Protein AF-A0A3B8KX54-F1 (afdb_monomer_lite)

Foldseek 3Di:
DPPDDPVVVVVCCCPDPLNPQAQDDDPVCVQQDCVVVDDHPSNHDHDFFDFPLRVLVLLCQLWVLVFQPPDDPVVVVVVSVVSLVVLVVVPPPDDPDPPSGCPPDPVVVCCVVPPPSVCSSPDCDPRTSLVCLVVDDDDPLVSQQSSCCSNVVDGDDPVRSVVSVVVVVVVVVD

pLDDT: mean 76.85, std 12.39, range [41.69, 92.94]

Structure (mmCIF, N/CA/C/O backbone):
data_AF-A0A3B8KX54-F1
#
_entry.id   AF-A0A3B8KX54-F1
#
loop_
_atom_site.group_PDB
_atom_site.id
_atom_site.type_symbol
_atom_site.label_atom_id
_atom_site.label_alt_id
_atom_site.label_comp_id
_atom_site.label_asym_id
_atom_site.label_entity_id
_atom_site.label_seq_id
_atom_site.pdbx_PDB_ins_code
_atom_site.Cartn_x
_atom_site.Cartn_y
_atom_site.Cartn_z
_atom_site.occupancy
_atom_site.B_iso_or_equiv
_atom_site.auth_seq_id
_atom_site.auth_comp_id
_atom_site.auth_asym_id
_atom_site.auth_atom_id
_atom_site.pdbx_PDB_model_num
ATOM 1 N N . LYS A 1 1 ? -2.696 30.199 -22.051 1.00 48.28 1 LYS A N 1
ATOM 2 C CA . LYS A 1 1 ? -3.484 28.982 -21.728 1.00 48.28 1 LYS A CA 1
ATOM 3 C C . LYS A 1 1 ? -2.907 27.843 -22.548 1.00 48.28 1 LYS A C 1
ATOM 5 O O . LYS A 1 1 ? -2.878 27.969 -23.762 1.00 48.28 1 LYS A O 1
ATOM 10 N N . SER A 1 2 ? -2.380 26.814 -21.891 1.00 56.97 2 SER A N 1
ATOM 11 C CA . SER A 1 2 ? -1.801 25.646 -22.558 1.00 56.97 2 SER A CA 1
ATOM 12 C C . SER A 1 2 ? -2.908 24.877 -23.283 1.00 56.97 2 SER A C 1
ATOM 14 O O . SER A 1 2 ? -3.877 24.491 -22.636 1.00 56.97 2 SER A O 1
ATOM 16 N N . GLY A 1 3 ? -2.820 24.713 -24.603 1.00 73.69 3 GLY A N 1
ATOM 17 C CA . GLY A 1 3 ? -3.850 24.091 -25.451 1.00 73.69 3 GLY A CA 1
ATOM 18 C C . GLY A 1 3 ? -3.925 22.563 -25.353 1.00 73.69 3 GLY A C 1
ATOM 19 O O . GLY A 1 3 ? -4.198 21.910 -26.352 1.00 73.69 3 GLY A O 1
ATOM 20 N N . TYR A 1 4 ? -3.639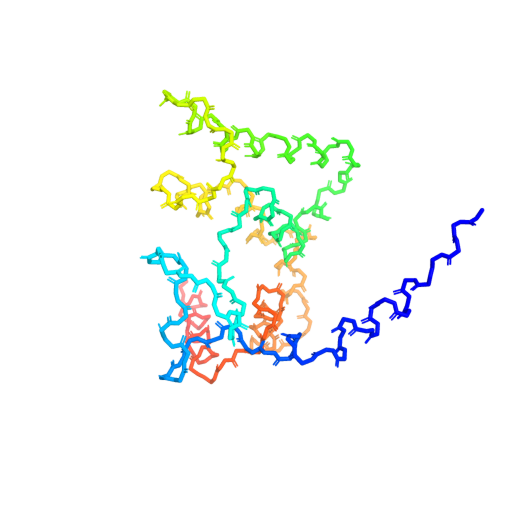 21.986 -24.185 1.00 77.31 4 TYR A N 1
ATOM 21 C CA . TYR A 1 4 ? -3.592 20.538 -23.994 1.00 77.31 4 TYR A CA 1
ATOM 22 C C . TYR A 1 4 ? -4.929 20.009 -23.462 1.00 77.31 4 TYR A C 1
ATOM 24 O O . TYR A 1 4 ? -5.413 20.462 -22.422 1.00 77.31 4 TYR A O 1
ATOM 32 N N . ASP A 1 5 ? -5.508 19.025 -24.155 1.00 87.81 5 ASP A N 1
ATOM 33 C CA . ASP A 1 5 ? -6.701 18.305 -23.705 1.00 87.81 5 ASP A CA 1
ATOM 34 C C . ASP A 1 5 ? -6.304 17.048 -22.914 1.00 87.81 5 ASP A C 1
ATOM 36 O O . ASP A 1 5 ? -6.071 15.966 -23.457 1.00 87.81 5 ASP A O 1
ATOM 40 N N . ILE A 1 6 ? -6.254 17.197 -21.589 1.00 89.12 6 ILE A N 1
ATOM 41 C CA . ILE A 1 6 ? -5.947 16.106 -20.652 1.00 89.12 6 ILE A CA 1
ATOM 42 C C . ILE A 1 6 ? -6.991 14.979 -20.750 1.00 89.12 6 ILE A C 1
ATOM 44 O O . ILE A 1 6 ? -6.656 13.809 -20.561 1.00 89.12 6 ILE A O 1
ATOM 48 N N . LYS A 1 7 ? -8.254 15.293 -21.081 1.00 88.69 7 LYS A N 1
ATOM 49 C CA . LYS A 1 7 ? -9.304 14.272 -21.223 1.00 88.69 7 LYS A CA 1
ATOM 50 C C . LYS A 1 7 ? -9.070 13.427 -22.466 1.00 88.69 7 LYS A C 1
ATOM 52 O O . LYS A 1 7 ? -9.304 12.220 -22.429 1.00 88.69 7 LYS A O 1
ATOM 57 N N . GLN A 1 8 ? -8.614 14.045 -23.552 1.00 90.00 8 GLN A N 1
ATOM 58 C CA . GLN A 1 8 ? -8.253 13.321 -24.765 1.00 90.00 8 GLN A CA 1
ATOM 59 C C . GLN A 1 8 ? -7.043 12.410 -24.535 1.00 90.00 8 GLN A C 1
ATOM 61 O O . GLN A 1 8 ? -7.100 11.243 -24.917 1.00 90.00 8 GLN A O 1
ATOM 66 N N . LEU A 1 9 ? -6.016 12.892 -23.828 1.00 90.56 9 LEU A N 1
ATOM 67 C CA . LEU A 1 9 ? -4.856 12.082 -23.448 1.00 90.56 9 LEU A CA 1
ATOM 68 C C . LEU A 1 9 ? -5.253 10.865 -22.597 1.00 90.56 9 LEU A C 1
ATOM 70 O O . LEU A 1 9 ? -4.889 9.738 -22.927 1.00 90.56 9 LEU A O 1
ATOM 74 N N . ALA A 1 10 ? -6.045 11.074 -21.540 1.00 90.25 10 ALA A N 1
ATOM 75 C CA . ALA A 1 10 ? -6.513 9.986 -20.683 1.00 90.25 10 ALA A CA 1
ATOM 76 C C . ALA A 1 10 ? -7.340 8.957 -21.470 1.00 90.25 10 ALA A C 1
ATOM 78 O O . ALA A 1 10 ? -7.162 7.756 -21.297 1.00 90.25 10 ALA A O 1
ATOM 79 N N . ARG A 1 11 ? -8.201 9.416 -22.390 1.00 90.12 11 ARG A N 1
ATOM 80 C CA . ARG A 1 11 ? -8.983 8.528 -23.259 1.00 90.12 11 ARG A CA 1
ATOM 81 C C . ARG A 1 11 ? -8.093 7.678 -24.164 1.00 90.12 11 ARG A C 1
ATOM 83 O O . ARG A 1 11 ? -8.389 6.505 -24.350 1.00 90.12 11 ARG A O 1
ATOM 90 N N . TRP A 1 12 ? -7.034 8.245 -24.736 1.00 92.38 12 TRP A N 1
ATOM 91 C CA . TRP A 1 12 ? -6.103 7.484 -25.571 1.00 92.38 12 TRP A CA 1
ATOM 92 C C . TRP A 1 12 ? -5.325 6.442 -24.776 1.00 92.38 12 TRP A C 1
ATOM 94 O O . TRP A 1 12 ? -5.215 5.311 -25.239 1.00 92.38 12 TRP A O 1
ATOM 104 N N . ILE A 1 13 ? -4.859 6.784 -23.573 1.00 87.50 13 ILE A N 1
ATOM 105 C CA . ILE A 1 13 ? -4.179 5.828 -22.691 1.00 87.50 13 ILE A CA 1
ATOM 106 C C . ILE A 1 13 ? -5.127 4.678 -22.341 1.00 87.50 13 ILE A C 1
ATOM 108 O O . ILE A 1 13 ? -4.804 3.525 -22.617 1.00 87.50 13 ILE A O 1
ATOM 112 N N . CYS A 1 14 ? -6.319 4.983 -21.819 1.00 87.75 14 CYS A N 1
ATOM 113 C CA . CYS A 1 14 ? -7.255 3.958 -21.358 1.00 87.75 14 CYS A CA 1
ATOM 114 C C . CYS A 1 14 ? -7.841 3.094 -22.483 1.00 87.75 14 CYS A C 1
ATOM 116 O O . CYS A 1 14 ? -8.348 2.022 -22.196 1.00 87.75 14 CYS A O 1
ATOM 118 N N . ASN A 1 15 ? -7.795 3.545 -23.741 1.00 90.75 15 ASN A N 1
ATOM 119 C CA . ASN A 1 15 ? -8.254 2.765 -24.897 1.00 90.75 15 ASN A CA 1
ATOM 120 C C . ASN A 1 15 ? -7.120 2.021 -25.618 1.00 90.75 15 ASN A C 1
ATOM 122 O O . ASN A 1 15 ? -7.374 1.363 -26.627 1.00 90.75 15 ASN A O 1
ATOM 126 N N . SER A 1 16 ? -5.875 2.158 -25.162 1.00 86.44 16 SER A N 1
ATOM 127 C CA . SER A 1 16 ? -4.742 1.473 -25.777 1.00 86.44 16 SER A CA 1
ATOM 128 C C . SER A 1 16 ? -4.726 -0.011 -25.394 1.00 86.44 16 SER A C 1
ATOM 130 O O . SER A 1 16 ? -4.998 -0.374 -24.251 1.00 86.44 16 SER A O 1
ATOM 132 N N . GLU A 1 17 ? -4.380 -0.876 -26.347 1.00 82.06 17 GLU A N 1
ATOM 133 C CA . GLU A 1 17 ? -4.136 -2.303 -26.102 1.00 82.06 17 GLU A CA 1
ATOM 134 C C . GLU A 1 17 ? -3.145 -2.562 -24.947 1.00 82.06 17 GLU A C 1
ATOM 136 O O . GLU A 1 17 ? -3.494 -3.345 -24.063 1.00 82.06 17 GLU A O 1
ATOM 141 N N . PRO A 1 18 ? -1.987 -1.869 -24.844 1.00 77.19 18 PRO A N 1
ATOM 142 C CA . PRO A 1 18 ? -1.068 -2.070 -23.723 1.00 77.19 18 PRO A CA 1
ATOM 143 C C . PRO A 1 18 ? -1.661 -1.729 -22.350 1.00 77.19 18 PRO A C 1
ATOM 145 O O . PRO A 1 18 ? -1.309 -2.381 -21.372 1.00 77.19 18 PRO A O 1
ATOM 148 N N . TYR A 1 19 ? -2.581 -0.761 -22.244 1.00 79.31 19 TYR A N 1
ATOM 149 C CA . TYR A 1 19 ? -3.246 -0.443 -20.970 1.00 79.31 19 TYR A CA 1
ATOM 150 C C . TYR A 1 19 ? -4.175 -1.570 -20.493 1.00 79.31 19 TYR A C 1
ATOM 152 O O . TYR A 1 19 ? -4.411 -1.723 -19.296 1.00 79.31 19 TYR A O 1
ATOM 160 N N . HIS A 1 20 ? -4.692 -2.373 -21.423 1.00 78.38 20 HIS A N 1
ATOM 161 C CA . HIS A 1 20 ? -5.538 -3.526 -21.121 1.00 78.38 20 HIS A CA 1
ATOM 162 C C . HIS A 1 20 ? -4.751 -4.814 -20.847 1.00 78.38 20 HIS A C 1
ATOM 164 O O . HIS A 1 20 ? -5.359 -5.822 -20.477 1.00 78.38 20 HIS A O 1
ATOM 170 N N . LEU A 1 21 ? -3.423 -4.811 -21.007 1.00 80.25 21 LEU A N 1
ATOM 171 C CA . LEU A 1 21 ? -2.602 -5.972 -20.684 1.00 80.25 21 LEU A CA 1
ATOM 172 C C . LEU A 1 21 ? -2.545 -6.189 -19.169 1.00 80.25 21 LEU A C 1
ATOM 174 O O . LEU A 1 21 ? -2.391 -5.265 -18.373 1.00 80.25 21 LEU A O 1
ATOM 178 N N . THR A 1 22 ? -2.654 -7.453 -18.765 1.00 75.19 22 THR A N 1
ATOM 179 C CA . THR A 1 22 ? -2.464 -7.856 -17.370 1.00 75.19 22 THR A CA 1
ATOM 180 C C . THR A 1 22 ? -0.983 -7.801 -17.000 1.00 75.19 22 THR A C 1
ATOM 182 O O . THR A 1 22 ? -0.130 -8.153 -17.806 1.00 75.19 22 THR A O 1
ATOM 185 N N . SER A 1 23 ? -0.665 -7.430 -15.758 1.00 75.62 23 SER A N 1
ATOM 186 C CA . SER A 1 23 ? 0.688 -7.582 -15.194 1.00 75.62 23 SER A CA 1
ATOM 187 C C . SER A 1 23 ? 1.014 -9.029 -14.798 1.00 75.62 23 SER A C 1
ATOM 189 O O . SER A 1 23 ? 2.090 -9.296 -14.274 1.00 75.62 23 SER A O 1
ATOM 191 N N . GLN A 1 24 ? 0.076 -9.967 -14.968 1.00 77.75 24 GLN A N 1
ATOM 192 C CA . GLN A 1 24 ? 0.273 -11.364 -14.586 1.00 77.75 24 GLN A CA 1
ATOM 193 C C . GLN A 1 24 ? 1.178 -12.096 -15.579 1.00 77.75 24 GLN A C 1
ATOM 195 O O . GLN A 1 24 ? 0.939 -12.097 -16.789 1.00 77.75 24 GLN A O 1
ATOM 200 N N . VAL A 1 25 ? 2.170 -12.794 -15.029 1.00 76.94 25 VAL A N 1
ATOM 201 C CA . VAL A 1 25 ? 3.005 -13.733 -15.776 1.00 76.94 25 VAL A CA 1
ATOM 202 C C . VAL A 1 25 ? 2.283 -15.080 -15.863 1.00 76.94 25 VAL A C 1
ATOM 204 O O . VAL A 1 25 ? 1.846 -15.640 -14.859 1.00 76.94 25 VAL A O 1
ATOM 207 N N . GLY A 1 26 ? 2.153 -15.602 -17.075 1.00 78.88 26 GLY A N 1
ATOM 208 C CA . GLY A 1 26 ? 1.622 -16.911 -17.421 1.00 78.88 26 GLY A CA 1
ATOM 209 C C . GLY A 1 26 ? 2.525 -17.628 -18.430 1.00 78.88 26 GLY A C 1
ATOM 210 O O . GLY A 1 26 ? 3.568 -17.128 -18.843 1.00 78.88 26 GLY A O 1
ATOM 211 N N . ALA A 1 27 ? 2.117 -18.823 -18.863 1.00 76.62 27 ALA A N 1
ATOM 212 C CA . ALA A 1 27 ? 2.946 -19.670 -19.730 1.00 76.62 27 ALA A CA 1
ATOM 213 C C . ALA A 1 27 ? 3.318 -19.017 -21.079 1.00 76.62 27 ALA A C 1
ATOM 215 O O . ALA A 1 27 ? 4.351 -19.347 -21.650 1.00 76.62 27 ALA A O 1
ATOM 216 N N . GLY A 1 28 ? 2.491 -18.093 -21.584 1.00 78.00 28 GLY A N 1
ATOM 217 C CA . GLY A 1 28 ? 2.700 -17.422 -22.872 1.00 78.00 28 GLY A CA 1
ATOM 218 C C . GLY A 1 28 ? 3.589 -16.173 -22.838 1.00 78.00 28 GLY A C 1
ATOM 219 O O . GLY A 1 28 ? 3.953 -15.689 -23.902 1.00 78.00 28 GLY A O 1
ATOM 220 N N . ASN A 1 29 ? 3.930 -15.640 -21.659 1.00 78.62 29 ASN A N 1
ATOM 221 C CA . ASN A 1 29 ? 4.725 -14.410 -21.510 1.00 78.62 29 ASN A CA 1
ATOM 222 C C . ASN A 1 29 ? 5.871 -14.540 -20.485 1.00 78.62 29 ASN A C 1
ATOM 224 O O . ASN A 1 29 ? 6.509 -13.551 -20.144 1.00 78.62 29 ASN A O 1
ATOM 228 N N . ALA A 1 30 ? 6.167 -15.758 -20.019 1.00 77.56 30 ALA A N 1
ATOM 229 C CA . ALA A 1 30 ? 7.237 -16.025 -19.053 1.00 77.56 30 ALA A CA 1
ATOM 230 C C . ALA A 1 30 ? 8.654 -15.718 -19.576 1.00 77.56 30 ALA A C 1
ATOM 232 O O . ALA A 1 30 ? 9.555 -15.496 -18.775 1.00 77.56 30 ALA A O 1
ATOM 233 N N . VAL A 1 31 ? 8.835 -15.712 -20.901 1.00 81.56 31 VAL A N 1
ATOM 234 C CA . VAL A 1 31 ? 10.101 -15.380 -21.588 1.00 81.56 31 VAL A CA 1
ATOM 235 C C . VAL A 1 31 ? 10.343 -13.865 -21.640 1.00 81.56 31 VAL A C 1
ATOM 237 O O . VAL A 1 31 ? 11.390 -13.414 -22.070 1.00 81.56 31 VAL A O 1
ATOM 240 N N . ASP A 1 32 ? 9.369 -13.047 -21.249 1.00 80.69 32 ASP A N 1
ATOM 241 C CA . ASP A 1 32 ? 9.534 -11.600 -21.206 1.00 80.69 32 ASP A CA 1
ATOM 242 C C . ASP A 1 32 ? 9.930 -11.166 -19.791 1.00 80.69 32 ASP A C 1
ATOM 244 O O . ASP A 1 32 ? 9.103 -10.651 -19.038 1.00 80.69 32 ASP A O 1
ATOM 248 N N . ASN A 1 33 ? 11.181 -11.424 -19.395 1.00 79.25 33 ASN A N 1
ATOM 249 C CA . ASN A 1 33 ? 11.664 -11.116 -18.049 1.00 79.25 33 ASN A CA 1
ATOM 250 C C . ASN A 1 33 ? 12.920 -10.220 -18.049 1.00 79.25 33 ASN A C 1
ATOM 252 O O . ASN A 1 33 ? 14.038 -10.697 -17.834 1.00 79.25 33 ASN A O 1
ATOM 256 N N . PRO A 1 34 ? 12.761 -8.890 -18.176 1.00 81.00 34 PRO A N 1
ATOM 257 C CA . PRO A 1 34 ? 13.884 -7.955 -18.114 1.00 81.00 34 PRO A CA 1
ATOM 258 C C . PRO A 1 34 ? 14.663 -7.990 -16.798 1.00 81.00 34 PRO A C 1
ATOM 260 O O . PRO A 1 34 ? 15.849 -7.670 -16.785 1.00 81.00 34 PRO A O 1
ATOM 263 N N . ALA A 1 35 ? 14.038 -8.404 -15.689 1.00 74.69 35 ALA A N 1
ATOM 264 C CA . ALA A 1 35 ? 14.731 -8.544 -14.407 1.00 74.69 35 ALA A CA 1
ATOM 265 C C . ALA A 1 35 ? 15.772 -9.682 -14.419 1.00 74.69 35 ALA A C 1
ATOM 267 O O . ALA A 1 35 ? 16.681 -9.682 -13.594 1.00 74.69 35 ALA A O 1
ATOM 268 N N . ALA A 1 36 ? 15.672 -10.623 -15.366 1.00 79.50 36 ALA A N 1
ATOM 269 C CA . ALA A 1 36 ? 16.678 -11.654 -15.618 1.00 79.50 36 ALA A CA 1
ATOM 270 C C . ALA A 1 36 ? 17.768 -11.219 -16.624 1.00 79.50 36 ALA A C 1
ATOM 272 O O . ALA A 1 36 ? 18.629 -12.024 -16.970 1.00 79.50 36 ALA A O 1
ATOM 273 N N . GLY A 1 37 ? 17.756 -9.960 -17.083 1.00 77.56 37 GLY A N 1
ATOM 274 C CA . GLY A 1 37 ? 18.721 -9.425 -18.052 1.00 77.56 37 GLY A CA 1
ATOM 275 C C . GLY A 1 37 ? 18.331 -9.619 -19.522 1.00 77.56 37 GLY A C 1
ATOM 276 O O . GLY A 1 37 ? 19.152 -9.387 -20.408 1.00 77.56 37 GLY A O 1
ATOM 277 N N . GLU A 1 38 ? 17.096 -10.040 -19.797 1.00 81.75 38 GLU A N 1
ATOM 278 C CA . GLU A 1 38 ? 16.567 -10.202 -21.154 1.00 81.75 38 GLU A CA 1
ATOM 279 C C . GLU A 1 38 ? 16.070 -8.866 -21.736 1.00 81.75 38 GLU A C 1
ATOM 281 O O . GLU A 1 38 ? 15.745 -7.920 -21.014 1.00 81.75 38 GLU A O 1
ATOM 286 N N . ALA A 1 39 ? 16.003 -8.769 -23.067 1.00 84.38 39 ALA A N 1
ATOM 287 C CA . ALA A 1 39 ? 15.447 -7.588 -23.721 1.00 84.38 39 ALA A CA 1
ATOM 288 C C . ALA A 1 39 ? 13.921 -7.518 -23.500 1.00 84.38 39 ALA A C 1
ATOM 290 O O . ALA A 1 39 ? 13.245 -8.528 -23.699 1.00 84.38 39 ALA A O 1
ATOM 291 N N . PRO A 1 40 ? 13.357 -6.349 -23.140 1.00 83.69 40 PRO A N 1
ATOM 292 C CA . PRO A 1 40 ? 11.926 -6.221 -22.890 1.00 83.69 40 PRO A CA 1
ATOM 293 C C . PRO A 1 40 ? 11.108 -6.437 -24.166 1.00 83.69 40 PRO A C 1
ATOM 295 O O . PRO A 1 40 ? 11.298 -5.739 -25.164 1.00 83.69 40 PRO A O 1
ATOM 298 N N . LEU A 1 41 ? 10.172 -7.387 -24.111 1.00 84.44 41 LEU A N 1
ATOM 299 C CA . LEU A 1 41 ? 9.222 -7.685 -25.186 1.00 84.44 41 LEU A CA 1
ATOM 300 C C . LEU A 1 41 ? 7.872 -6.970 -24.998 1.00 84.44 41 LEU A C 1
ATOM 302 O O . LEU A 1 41 ? 7.030 -7.019 -25.892 1.00 84.44 41 LEU A O 1
ATOM 306 N N . PHE A 1 42 ? 7.675 -6.279 -23.868 1.00 80.88 42 PHE A N 1
ATOM 307 C CA . PHE A 1 42 ? 6.489 -5.482 -23.528 1.00 80.88 42 PHE A CA 1
ATOM 308 C C . PHE A 1 42 ? 5.158 -6.251 -23.591 1.00 80.88 42 PHE A C 1
ATOM 310 O O . PHE A 1 42 ? 4.100 -5.675 -23.845 1.00 80.88 42 PHE A O 1
ATOM 317 N N . SER A 1 43 ? 5.194 -7.555 -23.331 1.00 81.56 43 SER A N 1
ATOM 318 C CA . SER A 1 43 ? 4.016 -8.429 -23.294 1.00 81.56 43 SER A CA 1
ATOM 319 C C . SER A 1 43 ? 3.135 -8.212 -22.056 1.00 81.56 43 SER A C 1
ATOM 321 O O . SER A 1 43 ? 1.973 -8.618 -22.042 1.00 81.56 43 SER A O 1
ATOM 323 N N . HIS A 1 44 ? 3.683 -7.597 -21.006 1.00 78.12 44 HIS A N 1
ATOM 324 C CA . HIS A 1 44 ? 2.988 -7.230 -19.778 1.00 78.12 44 HIS A CA 1
ATOM 325 C C . HIS A 1 44 ? 3.706 -6.068 -19.083 1.00 78.12 44 HIS A C 1
ATOM 327 O O . HIS A 1 44 ? 4.848 -5.730 -19.395 1.00 78.12 44 HIS A O 1
ATOM 333 N N . MET A 1 45 ? 3.036 -5.447 -18.112 1.00 79.69 45 MET A N 1
ATOM 334 C CA . MET A 1 45 ? 3.679 -4.453 -17.256 1.00 79.69 45 MET A CA 1
ATOM 335 C C . MET A 1 45 ? 4.571 -5.150 -16.226 1.00 79.69 45 MET A C 1
ATOM 337 O O . MET A 1 45 ? 4.069 -5.885 -15.373 1.00 79.69 45 MET A O 1
ATOM 341 N N . TYR A 1 46 ? 5.872 -4.875 -16.278 1.00 79.19 46 TYR A N 1
ATOM 342 C CA . TYR A 1 46 ? 6.833 -5.399 -15.313 1.00 79.19 46 TYR A CA 1
ATOM 343 C C . TYR A 1 46 ? 6.588 -4.816 -13.922 1.00 79.19 46 TYR A C 1
ATOM 345 O O . TYR A 1 46 ? 6.382 -3.607 -13.761 1.00 79.19 46 TYR A O 1
ATOM 353 N N . LEU A 1 47 ? 6.6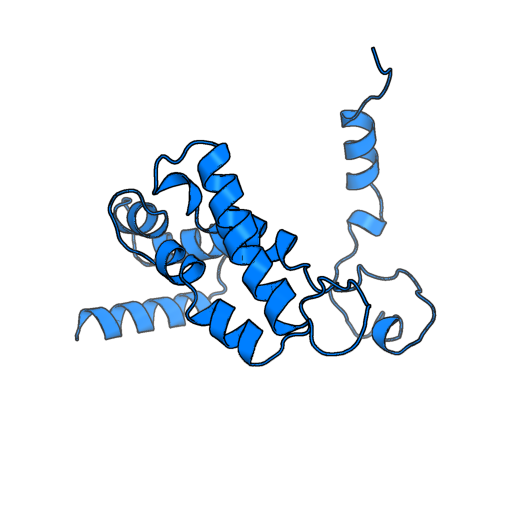45 -5.678 -12.908 1.00 76.25 47 LEU A N 1
ATOM 354 C CA . LEU A 1 47 ? 6.581 -5.246 -11.519 1.00 76.25 47 LEU A CA 1
ATOM 355 C C . LEU A 1 47 ? 7.821 -4.412 -11.199 1.00 76.25 47 LEU A C 1
ATOM 357 O O . LEU A 1 47 ? 8.951 -4.858 -11.381 1.00 76.25 47 LEU A O 1
ATOM 361 N N . LYS A 1 48 ? 7.591 -3.194 -10.714 1.00 75.62 48 LYS A N 1
ATOM 362 C CA . LYS A 1 48 ? 8.640 -2.310 -10.212 1.00 75.62 48 LYS A CA 1
ATOM 363 C C . LYS A 1 48 ? 8.514 -2.224 -8.701 1.00 75.62 48 LYS A C 1
ATOM 365 O O . LYS A 1 48 ? 7.401 -2.129 -8.182 1.00 75.62 48 LYS A O 1
ATOM 370 N N . GLY A 1 49 ? 9.652 -2.258 -8.013 1.00 74.38 49 GLY A N 1
ATOM 371 C CA . GLY A 1 49 ? 9.698 -1.900 -6.602 1.00 74.38 49 GLY A CA 1
ATOM 372 C C . GLY A 1 49 ? 9.173 -0.478 -6.426 1.00 74.38 49 GLY A C 1
ATOM 373 O O . GLY A 1 49 ? 9.448 0.392 -7.252 1.00 74.38 49 GLY A O 1
ATOM 374 N N . MET A 1 50 ? 8.383 -0.259 -5.381 1.00 76.44 50 MET A N 1
ATOM 375 C CA . MET A 1 50 ? 7.943 1.086 -5.033 1.00 76.44 50 MET A CA 1
ATOM 376 C C . MET A 1 50 ? 9.084 1.826 -4.337 1.00 76.44 50 MET A C 1
ATOM 378 O O . MET A 1 50 ? 9.785 1.253 -3.500 1.00 76.44 50 MET A O 1
ATOM 382 N N . GLU A 1 51 ? 9.249 3.102 -4.664 1.00 78.75 51 GLU A N 1
ATOM 383 C CA . GLU A 1 51 ? 10.138 3.995 -3.918 1.00 78.75 51 GLU A CA 1
ATOM 384 C C . GLU A 1 51 ? 9.581 4.246 -2.510 1.00 78.75 51 GLU A C 1
ATOM 386 O O . GLU A 1 51 ? 8.376 4.096 -2.262 1.00 78.75 51 GLU A O 1
ATOM 391 N N . ALA A 1 52 ? 10.442 4.663 -1.579 1.00 77.25 52 ALA A N 1
ATOM 392 C CA . ALA A 1 52 ? 10.021 5.001 -0.220 1.00 77.25 52 ALA A CA 1
ATOM 393 C C . ALA A 1 52 ? 8.894 6.054 -0.220 1.00 77.25 52 ALA A C 1
ATOM 395 O O . ALA A 1 52 ? 7.899 5.905 0.491 1.00 77.25 52 ALA A O 1
ATOM 396 N N . GLU A 1 53 ? 8.987 7.071 -1.077 1.00 81.31 53 GLU A N 1
ATOM 397 C CA . GLU A 1 53 ? 7.949 8.082 -1.289 1.00 81.31 53 GLU A CA 1
ATOM 398 C C . GLU A 1 53 ? 6.606 7.468 -1.681 1.00 81.31 53 GLU A C 1
ATOM 400 O O . GLU A 1 53 ? 5.573 7.768 -1.080 1.00 81.31 53 GLU A O 1
ATOM 405 N N . GLN A 1 54 ? 6.625 6.583 -2.676 1.00 83.31 54 GLN A N 1
ATOM 406 C CA . GLN A 1 54 ? 5.424 5.948 -3.206 1.00 83.31 54 GLN A CA 1
ATOM 407 C C . GLN A 1 54 ? 4.769 5.045 -2.158 1.00 83.31 54 GLN A C 1
ATOM 409 O O . GLN A 1 54 ? 3.539 5.001 -2.059 1.00 83.31 54 GLN A O 1
ATOM 414 N N . LEU A 1 55 ? 5.578 4.342 -1.357 1.00 81.62 55 LEU A N 1
ATOM 415 C CA . LEU A 1 55 ? 5.105 3.529 -0.236 1.00 81.62 55 LEU A CA 1
ATOM 416 C C . LEU A 1 55 ? 4.446 4.393 0.842 1.00 81.62 55 LEU A C 1
ATOM 418 O O . LEU A 1 55 ? 3.342 4.068 1.288 1.00 81.62 55 LEU A O 1
ATOM 422 N N . TYR A 1 56 ? 5.081 5.505 1.222 1.00 83.00 56 TYR A N 1
ATOM 423 C CA . TYR A 1 56 ? 4.525 6.456 2.184 1.00 83.00 56 TYR A CA 1
ATOM 424 C C . TYR A 1 56 ? 3.166 6.977 1.724 1.00 83.00 56 TYR A C 1
ATOM 426 O O . TYR A 1 56 ? 2.168 6.852 2.437 1.00 83.00 56 TYR A O 1
ATOM 434 N N . ASP A 1 57 ? 3.119 7.526 0.510 1.00 84.62 57 ASP A N 1
ATOM 435 C CA . ASP A 1 57 ? 1.928 8.177 -0.023 1.00 84.62 57 ASP A CA 1
ATOM 436 C C . ASP A 1 57 ? 0.777 7.161 -0.169 1.00 84.62 57 ASP A C 1
ATOM 438 O O . ASP A 1 57 ? -0.363 7.447 0.209 1.00 84.62 57 ASP A O 1
ATOM 442 N N . SER A 1 58 ? 1.077 5.929 -0.596 1.00 84.88 58 SER A N 1
ATOM 443 C CA . SER A 1 58 ? 0.089 4.843 -0.683 1.00 84.88 58 SER A CA 1
ATOM 444 C C . SER A 1 58 ? -0.491 4.469 0.681 1.00 84.88 58 SER A C 1
ATOM 446 O O . SER A 1 58 ? -1.707 4.308 0.815 1.00 84.88 58 SER A O 1
ATOM 448 N N . LEU A 1 59 ? 0.349 4.383 1.716 1.00 81.50 59 LEU A N 1
ATOM 449 C CA . LEU A 1 59 ? -0.100 4.057 3.067 1.00 81.50 59 LEU A CA 1
ATOM 450 C C . LEU A 1 59 ? -0.958 5.184 3.658 1.00 81.50 59 LEU A C 1
ATOM 452 O O . LEU A 1 59 ? -2.000 4.918 4.260 1.00 81.50 59 LEU A O 1
ATOM 456 N N . ILE A 1 60 ? -0.578 6.442 3.430 1.00 83.31 60 ILE A N 1
ATOM 457 C CA . ILE A 1 60 ? -1.343 7.624 3.846 1.00 83.31 60 ILE A CA 1
ATOM 458 C C . ILE A 1 60 ? -2.720 7.681 3.170 1.00 83.31 60 ILE A C 1
ATOM 460 O O . ILE A 1 60 ? -3.700 8.060 3.823 1.00 83.31 60 ILE A O 1
ATOM 464 N N . ILE A 1 61 ? -2.811 7.309 1.890 1.00 83.50 61 ILE A N 1
ATOM 465 C CA . ILE A 1 61 ? -4.071 7.255 1.136 1.00 83.50 61 ILE A CA 1
ATOM 466 C C . ILE A 1 61 ? -4.955 6.111 1.640 1.00 83.50 61 ILE A C 1
ATOM 468 O O . ILE A 1 61 ? -6.119 6.350 1.968 1.00 83.50 61 ILE A O 1
ATOM 472 N N . ALA A 1 62 ? -4.404 4.900 1.754 1.00 81.06 62 ALA A N 1
ATOM 473 C CA . ALA A 1 62 ? -5.150 3.705 2.150 1.00 81.06 62 ALA A CA 1
ATOM 474 C C . ALA A 1 62 ? -5.715 3.808 3.574 1.00 81.06 62 ALA A C 1
ATOM 476 O O . ALA A 1 62 ? -6.836 3.384 3.845 1.00 81.06 62 ALA A O 1
ATOM 477 N N . THR A 1 63 ? -4.944 4.397 4.489 1.00 77.31 63 THR A N 1
ATOM 478 C CA . THR A 1 63 ? -5.262 4.426 5.926 1.00 77.31 63 THR A CA 1
ATOM 479 C C . THR A 1 63 ? -5.787 5.775 6.386 1.00 77.31 63 THR A C 1
ATOM 481 O O . THR A 1 63 ? -6.129 5.941 7.551 1.00 77.31 63 THR A O 1
ATOM 484 N N . GLY A 1 64 ? -5.803 6.788 5.516 1.00 71.69 64 GLY A N 1
ATOM 485 C CA . GLY A 1 64 ? -6.195 8.143 5.887 1.00 71.69 64 GLY A CA 1
ATOM 486 C C . GLY A 1 64 ? -5.460 8.693 7.116 1.00 71.69 64 GLY A C 1
ATOM 487 O O . GLY A 1 64 ? -6.024 9.555 7.788 1.00 71.69 64 GLY A O 1
ATOM 488 N N . ALA A 1 65 ? -4.253 8.205 7.434 1.00 65.88 65 ALA A N 1
ATOM 489 C CA . ALA A 1 65 ? -3.544 8.534 8.675 1.00 65.88 65 ALA A CA 1
ATOM 490 C C . ALA A 1 65 ? -3.273 10.044 8.822 1.00 65.88 65 ALA A C 1
ATOM 492 O O . ALA A 1 65 ? -3.322 10.579 9.926 1.00 65.88 65 ALA A O 1
ATOM 493 N N . HIS A 1 66 ? -3.129 10.764 7.703 1.00 64.19 66 HIS A N 1
ATOM 494 C CA . HIS A 1 66 ? -3.035 12.229 7.669 1.00 64.19 66 HIS A CA 1
ATOM 495 C C .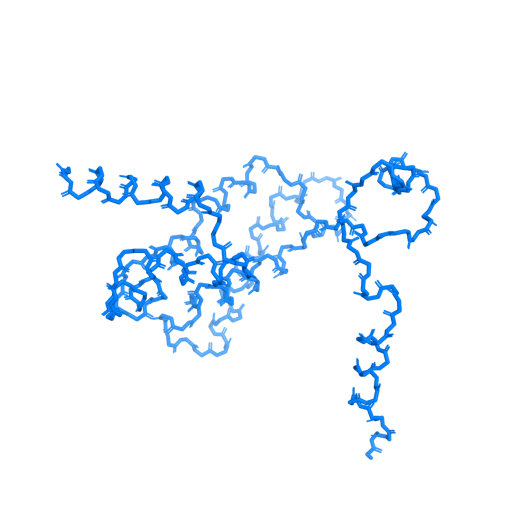 HIS A 1 66 ? -4.291 12.949 8.208 1.00 64.19 66 HIS A C 1
ATOM 497 O O . HIS A 1 66 ? -4.212 14.089 8.652 1.00 64.19 66 HIS A O 1
ATOM 503 N N . LYS A 1 67 ? -5.466 12.300 8.195 1.00 59.62 67 LYS A N 1
ATOM 504 C CA . LYS A 1 67 ? -6.741 12.891 8.645 1.00 59.62 67 LYS A CA 1
ATOM 505 C C . LYS A 1 67 ? -6.990 12.740 10.143 1.00 59.62 67 LYS A C 1
ATOM 507 O O . LYS A 1 67 ? -7.872 13.419 10.660 1.00 59.62 67 LYS A O 1
ATOM 512 N N . ALA A 1 68 ? -6.277 11.843 10.824 1.00 54.16 68 ALA A N 1
ATOM 513 C CA . ALA A 1 68 ? -6.467 11.606 12.255 1.00 54.16 68 ALA A CA 1
ATOM 514 C C . ALA A 1 68 ? -5.894 12.747 13.119 1.00 54.16 68 ALA A C 1
ATOM 516 O O . ALA A 1 68 ? -6.379 12.968 14.222 1.00 54.16 68 ALA A O 1
ATOM 517 N 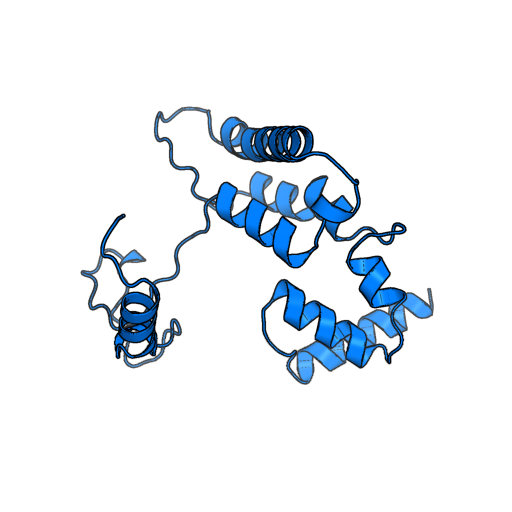N . GLY A 1 69 ? -4.911 13.497 12.603 1.00 55.62 69 GLY A N 1
ATOM 518 C CA . GLY A 1 69 ? -4.182 14.517 13.366 1.00 55.62 69 GLY A CA 1
ATOM 519 C C . GLY A 1 69 ? -4.594 15.974 13.140 1.00 55.62 69 GLY A C 1
ATOM 520 O O . GLY A 1 69 ? -4.057 16.840 13.817 1.00 55.62 69 GLY A O 1
ATOM 521 N N . GLY A 1 70 ? -5.496 16.283 12.197 1.00 54.22 70 GLY A N 1
ATOM 522 C CA . GLY A 1 70 ? -5.872 17.678 11.892 1.00 54.22 70 GLY A CA 1
ATOM 523 C C . GLY A 1 70 ? -4.690 18.583 11.503 1.00 54.22 70 GLY A C 1
ATOM 524 O O . GLY A 1 70 ? -4.784 19.803 11.619 1.00 54.22 70 GLY A O 1
ATOM 525 N N . SER A 1 71 ? -3.577 17.988 11.077 1.00 59.47 71 SER A N 1
ATOM 526 C CA . SER A 1 71 ? -2.307 18.666 10.868 1.00 59.47 71 SER A CA 1
ATOM 527 C C . SER A 1 71 ? -2.331 19.478 9.573 1.00 59.47 71 SER A C 1
ATOM 529 O O . SER A 1 71 ? -2.776 19.014 8.521 1.00 59.47 71 SER A O 1
ATOM 531 N N . GLY A 1 72 ? -1.859 20.724 9.641 1.00 68.75 72 GLY A N 1
ATOM 532 C CA . GLY A 1 72 ? -1.682 21.561 8.455 1.00 68.75 72 GLY A CA 1
ATOM 533 C C . GLY A 1 72 ? -0.689 20.940 7.464 1.00 68.75 72 GLY A C 1
ATOM 534 O O . GLY A 1 72 ? 0.126 20.091 7.833 1.00 68.75 72 GLY A O 1
ATOM 535 N N . TRP A 1 73 ? -0.723 21.394 6.206 1.00 70.25 73 TRP A N 1
ATOM 536 C CA . TRP A 1 73 ? 0.157 20.905 5.131 1.00 70.25 73 TRP A CA 1
ATOM 537 C C . TRP A 1 73 ? 1.638 20.854 5.546 1.00 70.25 73 TRP A C 1
ATOM 539 O O . TRP A 1 73 ? 2.318 19.859 5.315 1.00 70.25 73 TRP A O 1
ATOM 549 N N . GLU A 1 74 ? 2.110 21.879 6.256 1.00 77.44 74 GLU A N 1
ATOM 550 C CA . GLU A 1 74 ? 3.493 21.981 6.732 1.00 77.44 74 GLU A CA 1
ATOM 551 C C . GLU A 1 74 ? 3.869 20.894 7.755 1.00 77.44 74 GLU A C 1
ATOM 553 O O . GLU A 1 74 ? 4.985 20.376 7.761 1.00 77.44 74 GLU A O 1
ATOM 558 N N . GLU A 1 75 ? 2.942 20.497 8.624 1.00 78.00 75 GLU A N 1
ATOM 559 C CA . GLU A 1 75 ? 3.191 19.429 9.587 1.00 78.00 75 GLU A CA 1
ATOM 560 C C . GLU A 1 75 ? 3.163 18.047 8.929 1.00 78.00 75 GLU A C 1
ATOM 562 O O . GLU A 1 75 ? 4.016 17.214 9.248 1.00 78.00 75 GLU A O 1
ATOM 567 N N . SER A 1 76 ? 2.260 17.831 7.968 1.00 76.56 76 SER A N 1
ATOM 568 C CA . SER A 1 76 ? 2.255 16.620 7.138 1.00 76.56 76 SER A CA 1
ATOM 569 C C . SER A 1 76 ? 3.571 16.469 6.371 1.00 76.56 76 SER A C 1
ATOM 571 O O . SER A 1 76 ? 4.150 15.386 6.342 1.00 76.56 76 SER A O 1
ATOM 573 N N . GLU A 1 77 ? 4.093 17.562 5.814 1.00 80.12 77 GLU A N 1
ATOM 574 C CA . GLU A 1 77 ? 5.360 17.563 5.083 1.00 80.12 77 GLU A CA 1
ATOM 575 C C . GLU A 1 77 ? 6.556 17.268 6.006 1.00 80.12 77 GLU A C 1
ATOM 577 O O . GLU A 1 77 ? 7.443 16.485 5.662 1.00 80.12 77 GLU A O 1
ATOM 582 N N . ARG A 1 78 ? 6.563 17.808 7.234 1.00 82.94 78 ARG A N 1
ATOM 583 C CA . ARG A 1 78 ? 7.580 17.455 8.244 1.00 82.94 78 ARG A CA 1
ATOM 584 C C . ARG A 1 78 ? 7.523 15.979 8.632 1.00 82.94 78 ARG A C 1
ATOM 586 O O . ARG A 1 78 ? 8.571 15.357 8.793 1.00 82.94 78 ARG A O 1
ATOM 593 N N . GLN A 1 79 ? 6.328 15.412 8.794 1.00 79.94 79 GLN A N 1
ATOM 594 C CA . GLN A 1 79 ? 6.161 13.984 9.082 1.00 79.94 79 GLN A CA 1
ATOM 595 C C . GLN A 1 79 ? 6.660 13.118 7.920 1.00 79.94 79 GLN A C 1
ATOM 597 O O . GLN A 1 79 ? 7.425 12.185 8.163 1.00 79.94 79 GLN A O 1
ATOM 602 N N . ARG A 1 80 ? 6.313 13.479 6.678 1.00 82.81 80 ARG A N 1
ATOM 603 C CA . ARG A 1 80 ? 6.801 12.823 5.457 1.00 82.81 80 ARG A CA 1
ATOM 604 C C . ARG A 1 80 ? 8.325 12.817 5.395 1.00 82.81 80 ARG A C 1
ATOM 606 O O . ARG A 1 80 ? 8.925 11.755 5.279 1.00 82.81 80 ARG A O 1
ATOM 613 N N . ARG A 1 81 ? 8.967 13.978 5.568 1.00 82.75 81 ARG A N 1
ATOM 614 C CA . ARG A 1 81 ? 10.438 14.095 5.559 1.00 82.75 81 ARG A CA 1
ATOM 615 C C . ARG A 1 81 ? 11.109 13.282 6.660 1.00 82.75 81 ARG A C 1
ATOM 617 O O . ARG A 1 81 ? 12.116 12.635 6.399 1.00 82.75 81 ARG A O 1
ATOM 624 N N . ARG A 1 82 ? 10.562 13.289 7.882 1.00 82.88 82 ARG A N 1
ATOM 625 C CA . ARG A 1 82 ? 11.105 12.483 8.990 1.00 82.88 82 ARG A CA 1
ATOM 626 C C . ARG A 1 82 ? 11.039 10.990 8.696 1.00 82.88 82 ARG A C 1
ATOM 628 O O . ARG A 1 82 ? 12.006 10.289 8.972 1.00 82.88 82 ARG A O 1
ATOM 635 N N . TRP A 1 83 ? 9.922 10.528 8.140 1.00 79.88 83 TRP A N 1
ATOM 636 C CA . TRP A 1 83 ? 9.739 9.124 7.788 1.00 79.88 83 TRP A CA 1
ATOM 637 C C . TRP A 1 83 ? 10.658 8.707 6.632 1.00 79.88 83 TRP A C 1
ATOM 639 O O . TRP A 1 83 ? 11.354 7.703 6.744 1.00 79.88 83 TRP A O 1
ATOM 649 N N . LEU A 1 84 ? 10.753 9.519 5.573 1.00 79.44 84 LEU A N 1
ATOM 650 C CA . LEU A 1 84 ? 11.669 9.265 4.453 1.00 79.44 84 LEU A CA 1
ATOM 651 C C . LEU A 1 84 ? 13.139 9.294 4.880 1.00 79.44 84 LEU A C 1
ATOM 653 O O . LEU A 1 84 ? 13.929 8.479 4.415 1.00 79.44 84 LEU A O 1
ATOM 657 N N . GLY A 1 85 ? 13.505 10.163 5.827 1.00 74.44 85 GLY A N 1
ATOM 658 C CA . GLY A 1 85 ? 14.854 10.202 6.392 1.00 74.44 85 GLY A CA 1
ATOM 659 C C . GLY A 1 85 ? 15.294 8.875 7.022 1.00 74.44 85 GLY A C 1
ATOM 660 O O . GLY A 1 85 ? 16.480 8.561 6.996 1.00 74.44 85 GLY A O 1
ATOM 661 N N . GLN A 1 86 ? 14.359 8.054 7.518 1.00 72.19 86 GLN A N 1
ATOM 662 C CA . GLN A 1 86 ? 14.682 6.717 8.029 1.00 72.19 86 GLN A CA 1
ATOM 663 C C . GLN A 1 86 ? 15.105 5.748 6.911 1.00 72.19 86 GLN A C 1
ATOM 665 O O . GLN A 1 86 ? 15.934 4.873 7.147 1.00 72.19 86 GLN A O 1
ATOM 670 N N . PHE A 1 87 ? 14.588 5.923 5.689 1.00 66.62 87 PHE A N 1
ATOM 671 C CA . PHE A 1 87 ? 15.014 5.148 4.520 1.00 66.62 87 PHE A CA 1
ATOM 672 C C . PHE A 1 87 ? 16.364 5.613 3.976 1.00 66.62 87 PHE A C 1
ATOM 674 O O . PHE A 1 87 ? 17.135 4.784 3.518 1.00 66.62 87 PHE A O 1
ATOM 681 N N . VAL A 1 88 ? 16.685 6.905 4.061 1.00 61.09 88 VAL A N 1
ATOM 682 C CA . VAL A 1 88 ? 17.973 7.430 3.572 1.00 61.09 88 VAL A CA 1
ATOM 683 C C . VAL A 1 88 ? 19.124 7.061 4.519 1.00 61.09 88 VAL A C 1
ATOM 685 O O . VAL A 1 88 ? 20.183 6.633 4.071 1.00 61.09 88 VAL A O 1
ATOM 688 N N . ILE A 1 89 ? 18.920 7.157 5.840 1.00 53.00 89 ILE A N 1
ATOM 689 C CA . ILE A 1 89 ? 19.972 6.871 6.837 1.00 53.00 89 ILE A CA 1
ATOM 690 C C . ILE A 1 89 ? 20.305 5.371 6.907 1.00 53.00 89 ILE A C 1
ATOM 692 O O . ILE A 1 89 ? 21.461 5.016 7.114 1.00 53.00 89 ILE A O 1
ATOM 696 N N . ALA A 1 90 ? 19.329 4.482 6.695 1.00 51.56 90 ALA A N 1
ATOM 697 C CA . ALA A 1 90 ? 19.551 3.034 6.742 1.00 51.56 90 ALA A CA 1
ATOM 698 C C . ALA A 1 90 ? 20.369 2.476 5.553 1.00 51.56 90 ALA A C 1
ATOM 700 O O . ALA A 1 90 ? 20.840 1.345 5.638 1.00 51.56 90 ALA A O 1
ATOM 701 N N . PHE A 1 91 ? 20.537 3.247 4.471 1.00 51.16 91 PHE A N 1
ATOM 702 C CA . PHE A 1 91 ? 21.262 2.845 3.252 1.00 51.16 91 PHE A CA 1
ATOM 703 C C . PHE A 1 91 ? 22.523 3.680 2.989 1.00 51.16 91 PHE A C 1
ATOM 705 O O . PHE A 1 91 ? 23.300 3.357 2.099 1.00 51.16 91 PHE A O 1
ATOM 712 N N . GLY A 1 92 ? 22.763 4.725 3.785 1.00 43.62 92 GLY A N 1
ATOM 713 C CA . GLY A 1 92 ? 23.876 5.662 3.629 1.00 43.62 92 GLY A CA 1
ATOM 714 C C . GLY A 1 92 ? 25.214 5.195 4.209 1.00 43.62 92 GLY A C 1
ATOM 715 O O . GLY A 1 92 ? 25.929 6.012 4.788 1.00 43.62 92 GLY A O 1
ATOM 716 N N . THR A 1 93 ? 25.573 3.915 4.080 1.00 43.78 93 THR A N 1
ATOM 717 C CA . THR A 1 93 ? 26.952 3.465 4.330 1.00 43.78 93 THR A CA 1
ATOM 718 C C . THR A 1 93 ? 27.499 2.723 3.114 1.00 43.78 93 THR A C 1
ATOM 720 O O . THR A 1 93 ? 27.342 1.511 3.003 1.00 43.78 93 THR A O 1
ATOM 723 N N . ASP A 1 94 ? 28.170 3.512 2.270 1.00 44.19 94 ASP A N 1
ATOM 724 C CA . ASP A 1 94 ? 29.296 3.180 1.375 1.00 44.19 94 ASP A CA 1
ATOM 725 C C . ASP A 1 94 ? 29.106 3.162 -0.150 1.00 44.19 94 ASP A C 1
ATOM 727 O O . ASP A 1 94 ? 30.091 3.003 -0.858 1.00 44.19 94 ASP A O 1
ATOM 731 N N . GLU A 1 95 ? 27.939 3.472 -0.714 1.00 42.66 95 GLU A N 1
ATOM 732 C CA . GLU A 1 95 ? 27.872 3.771 -2.155 1.00 42.66 95 GLU A CA 1
ATOM 733 C C . GLU A 1 95 ? 26.999 4.999 -2.408 1.00 42.66 95 GLU A C 1
ATOM 735 O O . GLU A 1 95 ? 25.869 5.103 -1.939 1.00 42.66 95 GLU A O 1
ATOM 740 N N . ASN A 1 96 ? 27.567 5.969 -3.125 1.00 46.34 96 ASN A N 1
ATOM 741 C CA . ASN A 1 96 ? 26.947 7.221 -3.557 1.00 46.34 96 ASN A CA 1
ATOM 742 C C . ASN A 1 96 ? 25.908 6.979 -4.672 1.00 46.34 96 ASN A C 1
ATOM 744 O O . ASN A 1 96 ? 25.921 7.659 -5.697 1.00 46.34 96 ASN A O 1
ATOM 748 N N . ASP A 1 97 ? 25.065 5.964 -4.495 1.00 41.69 97 ASP A N 1
ATOM 749 C CA . ASP A 1 97 ? 23.976 5.615 -5.391 1.00 41.69 97 ASP A CA 1
ATOM 750 C C . ASP A 1 97 ? 22.678 6.063 -4.710 1.00 41.69 97 ASP A C 1
ATOM 752 O O . ASP A 1 97 ? 22.206 5.462 -3.743 1.00 41.69 97 ASP A O 1
ATOM 756 N N . GLU A 1 98 ? 22.115 7.181 -5.175 1.00 44.62 98 GLU A N 1
ATOM 757 C CA . GLU A 1 98 ? 20.830 7.731 -4.721 1.00 44.62 98 GLU A CA 1
ATOM 758 C C . GLU A 1 98 ? 19.657 6.855 -5.208 1.00 44.62 98 GLU A C 1
ATOM 760 O O . GLU A 1 98 ? 18.717 7.321 -5.848 1.00 44.62 98 GLU A O 1
ATOM 765 N N . ALA A 1 99 ? 19.697 5.554 -4.935 1.00 45.91 99 ALA A N 1
ATOM 766 C CA . ALA A 1 99 ? 18.595 4.657 -5.225 1.00 45.91 99 ALA A CA 1
ATOM 767 C C . ALA A 1 99 ? 17.662 4.612 -4.008 1.00 45.91 99 ALA A C 1
ATOM 769 O O . ALA A 1 99 ? 17.836 3.812 -3.092 1.00 45.91 99 ALA A O 1
ATOM 770 N N . THR A 1 100 ? 16.598 5.418 -4.018 1.00 51.69 100 THR A N 1
ATOM 771 C CA . THR A 1 100 ? 15.473 5.351 -3.055 1.00 51.69 100 THR A CA 1
ATOM 772 C C . THR A 1 100 ? 14.607 4.086 -3.224 1.00 51.69 100 THR A C 1
ATOM 774 O O . THR A 1 100 ? 13.451 4.029 -2.790 1.00 51.69 100 THR A O 1
ATOM 777 N N . THR A 1 101 ? 15.159 3.044 -3.853 1.00 53.22 101 THR A N 1
ATOM 778 C CA . THR A 1 101 ? 14.462 1.796 -4.158 1.00 53.22 101 THR A CA 1
ATOM 779 C C . THR A 1 101 ? 14.316 0.955 -2.892 1.00 53.22 101 THR A C 1
ATOM 781 O O . THR A 1 101 ? 15.275 0.703 -2.159 1.00 53.22 101 THR A O 1
ATOM 784 N N . PHE A 1 102 ? 13.095 0.493 -2.620 1.00 54.72 102 PHE A N 1
ATOM 785 C CA . PHE A 1 102 ? 12.835 -0.473 -1.561 1.00 54.72 102 PHE A CA 1
ATOM 786 C C . PHE A 1 102 ? 13.470 -1.824 -1.924 1.00 54.72 102 PHE A C 1
ATOM 788 O O . PHE A 1 102 ? 12.885 -2.626 -2.648 1.00 54.72 102 PHE A O 1
ATOM 795 N N . ASN A 1 103 ? 14.673 -2.081 -1.409 1.00 59.25 103 ASN A N 1
ATOM 796 C CA . ASN A 1 103 ? 15.406 -3.329 -1.644 1.00 59.25 103 ASN A CA 1
ATOM 797 C C . ASN A 1 103 ? 14.960 -4.480 -0.720 1.00 59.25 103 ASN A C 1
ATOM 799 O O . ASN A 1 103 ? 15.505 -5.579 -0.791 1.00 59.25 103 ASN A O 1
ATOM 803 N N . GLY A 1 104 ? 13.971 -4.250 0.154 1.00 60.06 104 GLY A N 1
ATOM 804 C CA . GLY A 1 104 ? 13.381 -5.283 1.007 1.00 60.06 104 GLY A CA 1
ATOM 805 C C . GLY A 1 104 ? 14.302 -5.765 2.128 1.00 60.06 104 GLY A C 1
ATOM 806 O O . GLY A 1 104 ? 14.226 -6.926 2.528 1.00 60.06 104 GLY A O 1
ATOM 807 N N . THR A 1 105 ? 15.184 -4.902 2.640 1.00 68.19 105 THR A N 1
ATOM 808 C CA . THR A 1 105 ? 16.107 -5.291 3.715 1.00 68.19 105 THR A CA 1
ATOM 809 C C . THR A 1 105 ? 15.357 -5.574 5.021 1.00 68.19 105 THR A C 1
ATOM 811 O O . THR A 1 105 ? 14.271 -5.048 5.271 1.00 68.19 105 THR A O 1
ATOM 814 N N . ILE A 1 106 ? 15.942 -6.399 5.897 1.00 68.25 106 ILE A N 1
ATOM 815 C CA . ILE A 1 106 ? 15.337 -6.750 7.195 1.00 68.25 106 ILE A CA 1
ATOM 816 C C . ILE A 1 106 ? 14.967 -5.497 8.020 1.00 68.25 106 ILE A C 1
ATOM 818 O O . ILE A 1 106 ? 13.841 -5.444 8.521 1.00 68.25 106 ILE A O 1
ATOM 822 N N . PRO A 1 107 ? 15.823 -4.458 8.133 1.00 68.50 107 PRO A N 1
ATOM 823 C CA . PRO A 1 107 ? 15.451 -3.226 8.830 1.00 68.50 107 PRO A CA 1
ATOM 824 C C . PRO A 1 107 ? 14.268 -2.494 8.185 1.00 68.50 107 PRO A C 1
ATOM 826 O O . PRO A 1 107 ? 13.385 -2.028 8.903 1.00 68.50 107 PRO A O 1
ATOM 829 N N . GLN A 1 108 ? 14.196 -2.438 6.848 1.00 70.31 108 GLN A N 1
ATOM 830 C CA . GLN A 1 108 ? 13.056 -1.840 6.142 1.00 70.31 108 GLN A CA 1
ATOM 831 C C . GLN A 1 108 ? 11.758 -2.599 6.432 1.00 70.31 108 GLN A C 1
ATOM 833 O O . GLN A 1 108 ? 10.732 -1.980 6.707 1.00 70.31 108 GLN A O 1
ATOM 838 N N . ALA A 1 109 ? 11.800 -3.934 6.419 1.00 75.62 109 ALA A N 1
ATOM 839 C CA . ALA A 1 109 ? 10.644 -4.764 6.736 1.00 75.62 109 ALA A CA 1
ATOM 840 C C . ALA A 1 109 ? 10.175 -4.552 8.184 1.00 75.62 109 ALA A C 1
ATOM 842 O O . ALA A 1 109 ? 8.986 -4.347 8.419 1.00 75.62 109 ALA A O 1
ATOM 843 N N . LEU A 1 110 ? 11.100 -4.525 9.150 1.00 77.19 110 LEU A N 1
ATOM 844 C CA . LEU A 1 110 ? 10.778 -4.262 10.555 1.00 77.19 110 LEU A CA 1
ATOM 845 C C . LEU A 1 110 ? 10.201 -2.859 10.762 1.00 77.19 110 LEU A C 1
ATOM 847 O O . LEU A 1 110 ? 9.253 -2.701 11.528 1.00 77.19 110 LEU A O 1
ATOM 851 N N . MET A 1 111 ? 10.713 -1.853 10.054 1.00 77.12 111 MET A N 1
ATOM 852 C CA . MET A 1 111 ? 10.158 -0.502 10.097 1.00 77.12 111 MET A CA 1
ATOM 853 C C . MET A 1 111 ? 8.756 -0.428 9.475 1.00 77.12 111 MET A C 1
ATOM 855 O O . MET A 1 111 ? 7.894 0.281 9.988 1.00 77.12 111 MET A O 1
ATOM 859 N N . MET A 1 112 ? 8.491 -1.196 8.416 1.00 79.00 112 MET A N 1
ATOM 860 C CA . MET A 1 112 ? 7.157 -1.319 7.815 1.00 79.00 112 MET A CA 1
ATOM 861 C C . MET A 1 112 ? 6.175 -2.139 8.665 1.00 79.00 112 MET A C 1
ATOM 863 O O . MET A 1 112 ? 4.973 -2.046 8.445 1.00 79.00 112 MET A O 1
ATOM 867 N N . MET A 1 113 ? 6.651 -2.931 9.629 1.00 80.62 113 MET A N 1
ATOM 868 C CA . MET A 1 113 ? 5.791 -3.666 10.568 1.00 80.62 113 MET A CA 1
ATOM 869 C C . MET A 1 113 ? 5.536 -2.880 11.857 1.00 80.62 113 MET A C 1
ATOM 871 O O . MET A 1 113 ? 4.411 -2.855 12.343 1.00 80.62 113 MET A O 1
ATOM 875 N N . ASN A 1 114 ? 6.575 -2.231 12.390 1.00 80.06 114 ASN A N 1
ATOM 876 C CA . ASN A 1 114 ? 6.582 -1.672 13.746 1.00 80.06 114 ASN A CA 1
ATOM 877 C C . ASN A 1 114 ? 6.771 -0.149 13.786 1.00 80.06 114 ASN A C 1
ATOM 879 O O . ASN A 1 114 ? 6.922 0.425 14.861 1.00 80.06 114 ASN A O 1
ATOM 883 N N . GLY A 1 115 ? 6.836 0.518 12.636 1.00 79.00 115 GLY A N 1
ATOM 884 C CA . GLY A 1 115 ? 7.031 1.961 12.577 1.00 79.00 115 GLY A CA 1
ATOM 885 C C . GLY A 1 115 ? 5.794 2.744 13.018 1.00 79.00 115 GLY A C 1
ATOM 886 O O . GLY A 1 115 ? 4.657 2.310 12.830 1.00 79.00 115 GLY A O 1
ATOM 887 N N . GLU A 1 116 ? 6.024 3.967 13.497 1.00 78.75 116 GLU A N 1
ATOM 888 C CA . GLU A 1 116 ? 4.989 4.910 13.957 1.00 78.75 116 GLU A CA 1
ATOM 889 C C . GLU A 1 116 ? 3.866 5.120 12.919 1.00 78.75 116 GLU A C 1
ATOM 891 O O . GLU A 1 116 ? 2.700 5.328 13.256 1.00 78.75 116 GLU A O 1
ATOM 896 N N . LEU A 1 117 ? 4.197 5.053 11.625 1.00 78.00 117 LEU A N 1
ATOM 897 C CA . LEU A 1 117 ? 3.217 5.198 10.551 1.00 78.00 117 LEU A CA 1
ATOM 898 C C . LEU A 1 117 ? 2.213 4.034 10.516 1.00 78.00 117 LEU A C 1
ATOM 900 O O . LEU A 1 117 ? 1.020 4.261 10.317 1.00 78.00 117 LEU A O 1
ATOM 904 N N . VAL A 1 118 ? 2.681 2.804 10.730 1.00 81.62 118 VAL A N 1
ATOM 905 C CA . VAL A 1 118 ? 1.841 1.596 10.755 1.00 81.62 118 VAL A CA 1
ATOM 906 C C . VAL A 1 118 ? 1.044 1.532 12.053 1.00 81.62 118 VAL A C 1
ATOM 908 O O . VAL A 1 118 ? -0.142 1.206 12.032 1.00 81.62 118 VAL A O 1
ATOM 911 N N . GLU A 1 119 ? 1.648 1.940 13.166 1.00 82.75 119 GLU A N 1
ATOM 912 C CA . GLU A 1 119 ? 0.956 2.109 14.445 1.00 82.75 119 GLU A CA 1
ATOM 913 C C . GLU A 1 119 ? -0.233 3.076 14.316 1.00 82.75 119 GLU A C 1
ATOM 915 O O . GLU A 1 119 ? -1.366 2.728 14.647 1.00 82.75 119 GLU A O 1
ATOM 920 N N . LYS A 1 120 ? -0.028 4.260 13.724 1.00 78.38 120 LYS A N 1
ATOM 921 C CA . LYS A 1 120 ? -1.115 5.225 13.477 1.00 78.38 120 LYS A CA 1
ATOM 922 C C . LYS A 1 120 ? -2.150 4.716 12.480 1.00 78.38 120 LYS A C 1
ATOM 924 O O . LYS A 1 120 ? -3.343 4.949 12.660 1.00 78.38 120 LYS A O 1
ATOM 929 N N . ALA A 1 121 ? -1.713 4.030 11.427 1.00 77.31 121 ALA A N 1
ATOM 930 C CA . ALA A 1 121 ? -2.601 3.445 10.428 1.00 77.31 121 ALA A CA 1
ATOM 931 C C . ALA A 1 121 ? -3.537 2.377 11.015 1.00 77.31 121 ALA A C 1
ATOM 933 O O . ALA A 1 121 ? -4.692 2.262 10.596 1.00 77.31 121 ALA A O 1
ATOM 934 N N . THR A 1 122 ? -3.035 1.599 11.974 1.00 80.25 122 THR A N 1
ATOM 935 C CA . THR A 1 122 ? -3.761 0.509 12.637 1.00 80.25 122 THR A CA 1
ATOM 936 C C . THR A 1 122 ? -4.438 0.944 13.938 1.00 80.25 122 THR A C 1
ATOM 938 O O . THR A 1 122 ? -5.148 0.146 14.550 1.00 80.25 122 THR A O 1
ATOM 941 N N . SER A 1 123 ? -4.288 2.205 14.355 1.00 80.62 123 SER A N 1
ATOM 942 C CA . SER A 1 123 ? -4.874 2.693 15.601 1.00 80.62 123 SER A CA 1
ATOM 943 C C . SER A 1 123 ? -6.404 2.725 15.532 1.00 80.62 123 SER A C 1
ATOM 945 O O . SER A 1 123 ? -7.012 3.103 14.525 1.00 80.62 123 SER A O 1
ATOM 947 N N . ALA A 1 124 ? -7.062 2.363 16.634 1.00 76.44 124 ALA A N 1
ATOM 948 C CA . ALA A 1 124 ? -8.516 2.465 16.788 1.00 76.44 124 ALA A CA 1
ATOM 949 C C . ALA A 1 124 ? -8.958 3.811 17.404 1.00 76.44 124 ALA A C 1
ATOM 951 O O . ALA A 1 124 ? -10.094 3.949 17.862 1.00 76.44 124 ALA A O 1
ATOM 952 N N . GLU A 1 125 ? -8.075 4.813 17.423 1.00 76.50 125 GLU A N 1
ATOM 953 C CA . GLU A 1 125 ? -8.350 6.120 18.022 1.00 76.50 125 GLU A CA 1
ATOM 954 C C . GLU A 1 125 ? -9.506 6.859 17.334 1.00 76.50 125 GLU A C 1
ATOM 956 O O . GLU A 1 125 ? -9.860 6.621 16.174 1.00 76.50 125 GLU A O 1
ATOM 961 N N . ARG A 1 126 ? -10.159 7.773 18.060 1.00 66.00 126 ARG A N 1
ATOM 962 C CA . ARG A 1 126 ? -11.301 8.534 17.535 1.00 66.00 126 ARG A CA 1
ATOM 963 C C . ARG A 1 126 ? -10.874 9.395 16.348 1.00 66.00 126 ARG A C 1
ATOM 965 O O . ARG A 1 126 ? -10.104 10.328 16.500 1.00 66.00 126 ARG A O 1
ATOM 972 N N . GLY A 1 127 ? -11.425 9.093 15.171 1.00 68.44 127 GLY A N 1
ATOM 973 C CA . GLY A 1 127 ? -11.115 9.799 13.922 1.00 68.44 127 GLY A CA 1
ATOM 974 C C . GLY A 1 127 ? -10.181 9.041 12.975 1.00 68.44 127 GLY A C 1
ATOM 975 O O . GLY A 1 127 ? -10.135 9.397 11.789 1.00 68.44 127 GLY A O 1
ATOM 976 N N . SER A 1 128 ? -9.534 7.965 13.442 1.00 75.50 128 SER A N 1
ATOM 977 C CA . SER A 1 128 ? -8.731 7.081 12.594 1.00 75.50 128 SER A CA 1
ATOM 978 C C . SER A 1 128 ? -9.595 6.367 11.550 1.00 75.50 128 SER A C 1
ATOM 980 O O . SER A 1 128 ? -10.820 6.234 11.682 1.00 75.50 128 SER A O 1
ATOM 982 N N . PHE A 1 129 ? -8.966 5.917 10.468 1.00 80.00 129 PHE A N 1
ATOM 983 C CA . PHE A 1 129 ? -9.654 5.172 9.418 1.00 80.00 129 PHE A CA 1
ATOM 984 C C . PHE A 1 129 ? -10.207 3.840 9.912 1.00 80.00 129 PHE A C 1
ATOM 986 O O . PHE A 1 129 ? -11.369 3.524 9.643 1.00 80.00 129 PHE A O 1
ATOM 993 N N . LEU A 1 130 ? -9.423 3.103 10.701 1.00 82.44 130 LEU A N 1
ATOM 994 C CA . LEU A 1 130 ? -9.875 1.845 11.274 1.00 82.44 130 LEU A CA 1
ATOM 995 C C . LEU A 1 130 ? -11.081 2.065 12.193 1.00 82.44 130 LEU A C 1
ATOM 997 O O . LEU A 1 130 ? -12.080 1.358 12.069 1.00 82.44 130 LEU A O 1
ATOM 1001 N N . ASN A 1 131 ? -11.060 3.101 13.035 1.00 81.38 131 ASN A N 1
ATOM 1002 C CA . ASN A 1 131 ? -12.209 3.419 13.876 1.00 81.38 131 ASN A CA 1
ATOM 1003 C C . ASN A 1 131 ? -13.448 3.790 13.048 1.00 81.38 131 ASN A C 1
ATOM 1005 O O . ASN A 1 131 ? -14.549 3.349 13.362 1.00 81.38 131 ASN A O 1
ATOM 1009 N N . LYS A 1 132 ? -13.308 4.523 11.936 1.00 82.38 132 LYS A N 1
ATOM 1010 C CA . LYS A 1 132 ? -14.440 4.804 11.026 1.00 82.38 132 LYS A CA 1
ATOM 1011 C C . LYS A 1 132 ? -15.047 3.530 10.432 1.00 82.38 132 LYS A C 1
ATOM 1013 O O . LYS A 1 132 ? -16.265 3.443 10.292 1.00 82.38 132 LYS A O 1
ATOM 1018 N N . ILE A 1 133 ? -14.226 2.529 10.110 1.00 83.69 133 ILE A N 1
ATOM 1019 C CA . ILE A 1 133 ? -14.715 1.225 9.639 1.00 83.69 133 ILE A CA 1
ATOM 1020 C C . ILE A 1 133 ? -15.415 0.459 10.767 1.00 83.69 133 ILE A C 1
ATOM 1022 O O . ILE A 1 133 ? -16.486 -0.111 10.548 1.00 83.69 133 ILE A O 1
ATOM 1026 N N . LEU A 1 134 ? -14.828 0.446 11.965 1.00 82.00 134 LEU A N 1
ATOM 1027 C CA . LEU A 1 134 ? -15.348 -0.293 13.117 1.00 82.00 134 LEU A CA 1
ATOM 1028 C C . LEU A 1 134 ? -16.652 0.314 13.661 1.00 82.00 134 LEU A C 1
ATOM 1030 O O . LEU A 1 134 ? -17.615 -0.418 13.894 1.00 82.00 134 LEU A O 1
ATOM 1034 N N . SER A 1 135 ? -16.703 1.640 13.804 1.00 80.12 135 SER A N 1
ATOM 1035 C CA . SER A 1 135 ? -17.873 2.404 14.270 1.00 80.12 135 SER A CA 1
ATOM 1036 C C . SER A 1 135 ? -18.997 2.499 13.237 1.00 80.12 135 SER A C 1
ATOM 1038 O O . SER A 1 135 ? -20.145 2.761 13.594 1.00 80.12 135 SER A O 1
ATOM 1040 N N . GLY A 1 136 ? -18.695 2.264 11.958 1.00 77.44 136 GLY A N 1
ATOM 1041 C CA . GLY A 1 136 ? -19.700 2.207 10.907 1.00 77.44 136 GLY A CA 1
ATOM 1042 C C . GLY A 1 136 ? -20.695 1.061 11.117 1.00 77.44 136 GLY A C 1
ATOM 1043 O O . GLY A 1 136 ? -20.332 -0.042 11.535 1.00 77.44 136 GLY A O 1
ATOM 1044 N N . ALA A 1 137 ? -21.959 1.302 10.759 1.00 72.56 137 ALA A N 1
ATOM 1045 C CA . ALA A 1 137 ? -22.974 0.256 10.718 1.00 72.56 137 ALA A CA 1
ATOM 1046 C C . ALA A 1 137 ? -22.586 -0.842 9.707 1.00 72.56 137 ALA A C 1
ATOM 1048 O O . ALA A 1 137 ? -22.073 -0.555 8.617 1.00 72.56 137 ALA A O 1
ATOM 1049 N N . GLY A 1 138 ? -22.829 -2.104 10.068 1.00 81.25 138 GLY A N 1
ATOM 1050 C CA . GLY A 1 138 ? -22.613 -3.256 9.194 1.00 81.25 138 GLY A CA 1
ATOM 1051 C C . GLY A 1 138 ? -22.175 -4.521 9.930 1.00 81.25 138 GLY A C 1
ATOM 1052 O O . GLY A 1 138 ? -21.824 -4.499 11.107 1.00 81.25 138 GLY A O 1
ATOM 1053 N N . THR A 1 139 ? -22.191 -5.640 9.208 1.00 86.00 139 THR A N 1
ATOM 1054 C CA . THR A 1 139 ? -21.676 -6.928 9.692 1.00 86.00 139 THR A CA 1
ATOM 1055 C C . THR A 1 139 ? -20.151 -6.966 9.623 1.00 86.00 139 THR A C 1
ATOM 1057 O O . THR A 1 139 ? -19.543 -6.241 8.829 1.00 86.00 139 THR A O 1
ATOM 1060 N N . ASP A 1 140 ? -19.523 -7.867 10.379 1.00 85.56 140 ASP A N 1
ATOM 1061 C CA . ASP A 1 140 ? -18.068 -8.074 10.332 1.00 85.56 140 ASP A CA 1
ATOM 1062 C C . ASP A 1 140 ? -17.584 -8.393 8.903 1.00 85.56 140 ASP A C 1
ATOM 1064 O O . ASP A 1 140 ? -16.568 -7.866 8.458 1.00 85.56 140 ASP A O 1
ATOM 1068 N N . ALA A 1 141 ? -18.378 -9.128 8.115 1.00 86.50 141 ALA A N 1
ATOM 1069 C CA . ALA A 1 141 ? -18.096 -9.367 6.696 1.00 86.50 141 ALA A CA 1
ATOM 1070 C C . ALA A 1 141 ? -18.016 -8.066 5.874 1.00 86.50 141 ALA A C 1
ATOM 1072 O O . ALA A 1 141 ? -17.136 -7.913 5.030 1.00 86.50 141 ALA A O 1
ATOM 1073 N N . SER A 1 142 ? -18.921 -7.114 6.123 1.00 88.31 142 SER A N 1
ATOM 1074 C CA . SER A 1 142 ? -18.927 -5.821 5.425 1.00 88.31 142 SER A CA 1
ATOM 1075 C C . SER A 1 142 ? -17.746 -4.928 5.821 1.00 88.31 142 SER A C 1
ATOM 1077 O O . SER A 1 142 ? -17.277 -4.134 5.006 1.00 88.31 142 SER A O 1
ATOM 1079 N N . ARG A 1 143 ? -17.258 -5.061 7.062 1.00 88.75 143 ARG A N 1
ATOM 1080 C CA . ARG A 1 143 ? -16.064 -4.359 7.555 1.00 88.75 143 ARG A CA 1
ATOM 1081 C C . ARG A 1 143 ? -14.806 -4.919 6.901 1.00 88.75 143 ARG A C 1
ATOM 1083 O O . ARG A 1 143 ? -14.009 -4.146 6.383 1.00 88.75 143 ARG A O 1
ATOM 1090 N N . VAL A 1 144 ? -14.687 -6.248 6.831 1.00 90.00 144 VAL A N 1
ATOM 1091 C CA . VAL A 1 144 ? -13.589 -6.931 6.128 1.00 90.00 144 VAL A CA 1
ATOM 1092 C C . VAL A 1 144 ? -13.544 -6.512 4.658 1.00 90.00 144 VAL A C 1
ATOM 1094 O O . VAL A 1 144 ? -12.493 -6.105 4.182 1.00 90.00 144 VAL A O 1
ATOM 1097 N N . ARG A 1 145 ? -14.676 -6.511 3.943 1.00 90.62 145 ARG A N 1
ATOM 1098 C CA . ARG A 1 145 ? -14.705 -6.045 2.542 1.00 90.62 145 ARG A CA 1
ATOM 1099 C C . ARG A 1 145 ? -14.225 -4.605 2.385 1.00 90.62 145 ARG A C 1
ATOM 1101 O O . ARG A 1 145 ? -13.422 -4.325 1.503 1.00 90.62 145 ARG A O 1
ATOM 1108 N N . ARG A 1 146 ? -14.666 -3.699 3.265 1.00 88.44 146 ARG A N 1
ATOM 1109 C CA . ARG A 1 146 ? -14.209 -2.300 3.260 1.00 88.44 146 ARG A CA 1
ATOM 1110 C C . ARG A 1 146 ? -12.700 -2.181 3.474 1.00 88.44 146 ARG A C 1
ATOM 1112 O O . ARG A 1 146 ? -12.072 -1.407 2.762 1.00 88.44 146 ARG A O 1
ATOM 1119 N N . LEU A 1 147 ? -12.130 -2.968 4.389 1.00 88.06 147 LEU A N 1
ATOM 1120 C CA . LEU A 1 147 ? -10.679 -3.023 4.593 1.00 88.06 147 LEU A CA 1
ATOM 1121 C C . LEU A 1 147 ? -9.961 -3.464 3.311 1.00 88.06 147 LEU A C 1
ATOM 1123 O O . LEU A 1 147 ? -9.089 -2.746 2.834 1.00 88.06 147 LEU A O 1
ATOM 1127 N N . PHE A 1 148 ? -10.389 -4.573 2.704 1.00 90.56 148 PHE A N 1
ATOM 1128 C CA . PHE A 1 148 ? -9.807 -5.092 1.461 1.00 90.56 148 PHE A CA 1
ATOM 1129 C C . PHE A 1 148 ? -9.876 -4.092 0.301 1.00 90.56 148 PHE A C 1
ATOM 1131 O O . PHE A 1 148 ? -8.885 -3.894 -0.398 1.00 90.56 148 PHE A O 1
ATOM 1138 N N . LEU A 1 149 ? -11.009 -3.411 0.123 1.00 88.00 149 LEU A N 1
ATOM 1139 C CA . LEU A 1 149 ? -11.147 -2.395 -0.921 1.00 88.00 149 LEU A CA 1
ATOM 1140 C C . LEU A 1 149 ? -10.239 -1.186 -0.682 1.00 88.00 149 LEU A C 1
ATOM 1142 O O . LEU A 1 149 ? -9.710 -0.634 -1.640 1.00 88.00 149 LEU A O 1
ATOM 1146 N N . SER A 1 150 ? -10.038 -0.781 0.572 1.00 85.19 150 SER A N 1
ATOM 1147 C CA . SER A 1 150 ? -9.190 0.372 0.889 1.00 85.19 150 SER A CA 1
ATOM 1148 C C . SER A 1 150 ? -7.692 0.109 0.780 1.00 85.19 150 SER A C 1
ATOM 1150 O O . SER A 1 150 ? -6.944 1.033 0.480 1.00 85.19 150 SER A O 1
ATOM 1152 N N . THR A 1 151 ? -7.251 -1.128 1.024 1.00 84.38 151 THR A N 1
ATOM 1153 C CA . THR A 1 151 ? -5.822 -1.472 1.065 1.00 84.38 151 THR A CA 1
ATOM 1154 C C . THR A 1 151 ? -5.355 -2.217 -0.180 1.00 84.38 151 THR A C 1
ATOM 1156 O O . THR A 1 151 ? -4.249 -1.977 -0.648 1.00 84.38 151 THR A O 1
ATOM 1159 N N . LEU A 1 152 ? -6.183 -3.107 -0.735 1.00 85.38 152 LEU A N 1
ATOM 1160 C CA . LEU A 1 152 ? -5.836 -3.970 -1.871 1.00 85.38 152 LEU A CA 1
ATOM 1161 C C . LEU A 1 152 ? -6.603 -3.619 -3.149 1.00 85.38 152 LEU A C 1
ATOM 1163 O O . LEU A 1 152 ? -6.386 -4.255 -4.177 1.00 85.38 152 LEU A O 1
ATOM 1167 N N . THR A 1 153 ? -7.514 -2.640 -3.100 1.00 86.69 153 THR A N 1
ATOM 1168 C CA . THR A 1 153 ? -8.328 -2.198 -4.251 1.00 86.69 153 THR A CA 1
ATOM 1169 C C . THR A 1 153 ? -9.107 -3.346 -4.917 1.00 86.69 153 THR A C 1
ATOM 1171 O O . THR A 1 153 ? -9.443 -3.300 -6.098 1.00 86.69 153 THR A O 1
ATOM 1174 N N . ARG A 1 154 ? -9.412 -4.411 -4.163 1.00 89.31 154 ARG A N 1
ATOM 1175 C CA . ARG A 1 154 ? -10.161 -5.583 -4.637 1.00 89.31 154 ARG A CA 1
ATOM 1176 C C . ARG A 1 154 ? -11.049 -6.153 -3.542 1.00 89.31 154 ARG A C 1
ATOM 1178 O O . ARG A 1 154 ? -10.801 -5.942 -2.359 1.00 89.31 154 ARG A O 1
ATOM 1185 N N . GLU A 1 155 ? -12.048 -6.931 -3.937 1.00 90.75 155 GLU A N 1
ATOM 1186 C CA . GLU A 1 155 ? -12.854 -7.707 -2.993 1.00 90.75 155 GLU A CA 1
ATOM 1187 C C . GLU A 1 155 ? -12.059 -8.914 -2.445 1.00 90.75 155 GLU A C 1
ATOM 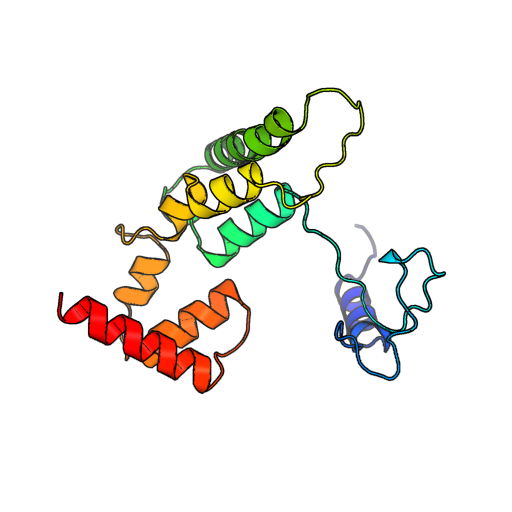1189 O O . GLU A 1 155 ? -11.224 -9.496 -3.157 1.00 90.75 155 GLU A O 1
ATOM 1194 N N . PRO A 1 156 ? -12.303 -9.324 -1.186 1.00 92.81 156 PRO A N 1
ATOM 1195 C CA . PRO A 1 156 ? -11.724 -10.535 -0.632 1.00 92.81 156 PRO A CA 1
ATOM 1196 C C . PRO A 1 156 ? -12.291 -11.770 -1.332 1.00 92.81 156 PRO A C 1
ATOM 1198 O O . PRO A 1 156 ? -13.489 -11.878 -1.613 1.00 92.81 156 PRO A O 1
ATOM 1201 N N . SER A 1 157 ? -11.435 -12.761 -1.544 1.00 92.94 157 SER A N 1
ATOM 1202 C CA . SER A 1 157 ? -11.861 -14.096 -1.948 1.00 92.94 157 SER A CA 1
ATOM 1203 C C . SER A 1 157 ? -12.649 -14.787 -0.827 1.00 92.94 157 SER A C 1
ATOM 1205 O O . SER A 1 157 ? -12.585 -14.415 0.348 1.00 92.94 157 SER A O 1
ATOM 1207 N N . ARG A 1 158 ? -13.369 -15.865 -1.168 1.00 90.88 158 ARG A N 1
ATOM 1208 C CA . ARG A 1 158 ? -14.124 -16.657 -0.176 1.00 90.88 158 ARG A CA 1
ATOM 1209 C C . ARG A 1 158 ? -13.229 -17.205 0.942 1.00 90.88 158 ARG A C 1
ATOM 1211 O O . ARG A 1 158 ? -13.660 -17.240 2.090 1.00 90.88 158 ARG A O 1
ATOM 1218 N N . ARG A 1 159 ? -11.998 -17.614 0.607 1.00 92.94 159 ARG A N 1
ATOM 1219 C CA . ARG A 1 159 ? -11.018 -18.141 1.572 1.00 92.94 159 ARG A CA 1
ATOM 1220 C C . ARG A 1 159 ? -10.532 -17.049 2.525 1.00 92.94 159 ARG A C 1
ATOM 1222 O O . ARG A 1 159 ? -10.551 -17.254 3.732 1.00 92.94 159 ARG A O 1
ATOM 1229 N N . GLU A 1 160 ? -10.172 -15.884 1.989 1.00 92.38 160 GLU A N 1
ATOM 1230 C CA . GLU A 1 160 ? -9.716 -14.734 2.784 1.00 92.38 160 GLU A CA 1
ATOM 1231 C C . GLU A 1 160 ? -10.806 -14.229 3.735 1.00 92.38 160 GLU A C 1
ATOM 1233 O O . GLU A 1 160 ? -10.539 -13.963 4.904 1.00 92.38 160 GLU A O 1
ATOM 1238 N N . LEU A 1 161 ? -12.054 -14.155 3.261 1.00 92.38 161 LEU A N 1
ATOM 1239 C CA . LEU A 1 161 ? -13.181 -13.718 4.082 1.00 92.38 161 LEU A CA 1
ATOM 1240 C C . LEU A 1 161 ? -13.461 -14.699 5.230 1.00 92.38 161 LEU A C 1
ATOM 1242 O O . LEU A 1 161 ? -13.699 -14.259 6.354 1.00 92.38 161 LEU A O 1
ATOM 1246 N N . ALA A 1 162 ? -13.404 -16.009 4.971 1.00 91.12 162 ALA A N 1
ATOM 1247 C CA . ALA A 1 162 ? -13.582 -17.029 6.004 1.00 91.12 162 ALA A CA 1
ATOM 1248 C C . ALA A 1 162 ? -12.475 -16.968 7.071 1.00 91.12 162 ALA A C 1
ATOM 1250 O O . ALA A 1 162 ? -12.779 -16.966 8.263 1.00 91.12 162 ALA A O 1
ATOM 1251 N N . ALA A 1 163 ? -11.212 -16.840 6.651 1.00 92.00 163 ALA A N 1
ATOM 1252 C CA . ALA A 1 163 ? -10.075 -16.714 7.563 1.00 92.00 163 ALA A CA 1
ATOM 1253 C C . ALA A 1 163 ? -10.174 -15.450 8.434 1.00 92.00 163 ALA A C 1
ATOM 1255 O O . ALA A 1 163 ? -10.041 -15.522 9.654 1.00 92.00 163 ALA A O 1
ATOM 1256 N N . ALA A 1 164 ? -10.500 -14.299 7.836 1.00 90.00 164 ALA A N 1
ATOM 1257 C CA . ALA A 1 164 ? -10.679 -13.051 8.578 1.00 90.00 164 ALA A CA 1
ATOM 1258 C C . ALA A 1 164 ? -11.816 -13.149 9.610 1.00 90.00 164 ALA A C 1
ATOM 1260 O O . ALA A 1 164 ? -11.693 -12.663 10.733 1.00 90.00 164 ALA A O 1
ATOM 1261 N N . GLN A 1 165 ? -12.925 -13.806 9.260 1.00 88.44 165 GLN A N 1
ATOM 1262 C CA . GLN A 1 165 ? -14.028 -14.031 10.196 1.00 88.44 165 GLN A CA 1
ATOM 1263 C C . GLN A 1 165 ? -13.653 -14.960 11.350 1.00 88.44 165 GLN A C 1
ATOM 1265 O O . GLN A 1 165 ? -14.135 -14.754 12.462 1.00 88.44 165 GLN A O 1
ATOM 1270 N N . GLN A 1 166 ? -12.830 -15.977 11.098 1.00 89.31 166 GLN A N 1
ATOM 1271 C CA . GLN A 1 166 ? -12.337 -16.863 12.145 1.00 89.31 166 GLN A CA 1
ATOM 1272 C C . GLN A 1 166 ? -11.465 -16.092 13.144 1.00 89.31 166 GLN A C 1
ATOM 1274 O O . GLN A 1 166 ? -11.757 -16.119 14.338 1.00 89.31 166 GLN A O 1
ATOM 1279 N N . LEU A 1 167 ? -10.504 -15.305 12.652 1.00 88.94 167 LEU A N 1
ATOM 1280 C CA . LEU A 1 167 ? -9.649 -14.462 13.494 1.00 88.94 167 LEU A CA 1
ATOM 1281 C C . LEU A 1 167 ? -10.464 -13.481 14.349 1.00 88.94 167 LEU A C 1
ATOM 1283 O O . LEU A 1 167 ? -10.189 -13.306 15.534 1.00 88.94 167 LEU A O 1
ATOM 1287 N N . LEU A 1 168 ? -11.503 -12.859 13.783 1.00 86.44 168 LEU A N 1
ATOM 1288 C CA . LEU A 1 168 ? -12.376 -11.948 14.535 1.00 86.44 168 LEU A CA 1
ATOM 1289 C C . LEU A 1 168 ? -13.181 -12.654 15.635 1.00 86.44 168 LEU A C 1
ATOM 1291 O O . LEU A 1 168 ? -13.499 -12.032 16.647 1.00 86.44 168 LEU A O 1
ATOM 1295 N N . LYS A 1 169 ? -13.535 -13.931 15.450 1.00 86.19 169 LYS A N 1
ATOM 1296 C CA . LYS A 1 169 ? -14.233 -14.722 16.473 1.00 86.19 169 LYS A CA 1
ATOM 1297 C C . LYS A 1 169 ? -13.296 -15.132 17.603 1.00 86.19 169 LYS A C 1
ATOM 1299 O O . LYS A 1 169 ? -13.679 -15.012 18.760 1.00 86.19 169 LYS A O 1
ATOM 1304 N N . GLU A 1 170 ? -12.089 -15.582 17.274 1.00 87.50 170 GLU A N 1
ATOM 1305 C CA . GLU A 1 170 ? -11.074 -15.989 18.254 1.00 87.50 170 GLU A CA 1
ATOM 1306 C C . GLU A 1 170 ? -10.703 -14.820 19.179 1.00 87.50 170 GLU A C 1
ATOM 1308 O O . GLU A 1 170 ? -10.759 -14.957 20.399 1.00 87.50 170 GLU A O 1
ATOM 1313 N N . ASN A 1 171 ? -10.464 -13.637 18.606 1.00 81.56 171 ASN A N 1
ATOM 1314 C CA . ASN A 1 171 ? -10.117 -12.431 19.365 1.00 81.56 171 ASN A CA 1
ATOM 1315 C C . ASN A 1 171 ? -11.291 -11.798 20.136 1.00 81.56 171 ASN A C 1
ATOM 1317 O O . ASN A 1 171 ? -11.063 -10.928 20.964 1.00 81.56 171 ASN A O 1
ATOM 1321 N N . ARG A 1 172 ? -12.549 -12.186 19.873 1.00 73.69 172 ARG A N 1
ATOM 1322 C CA . ARG A 1 172 ? -13.706 -11.749 20.685 1.00 73.69 172 ARG A CA 1
ATOM 1323 C C . ARG A 1 172 ? -13.901 -12.581 21.951 1.00 73.69 172 ARG A C 1
ATOM 1325 O O . ARG A 1 172 ? -14.631 -12.148 22.836 1.00 73.69 172 ARG A O 1
ATOM 1332 N N . ASN A 1 173 ? -13.319 -13.777 21.988 1.00 55.56 173 ASN A N 1
ATOM 1333 C CA . ASN A 1 173 ? -13.476 -14.738 23.078 1.00 55.56 173 ASN A CA 1
ATOM 1334 C C . ASN A 1 173 ? -12.266 -14.769 24.030 1.00 55.56 173 ASN A C 1
ATOM 1336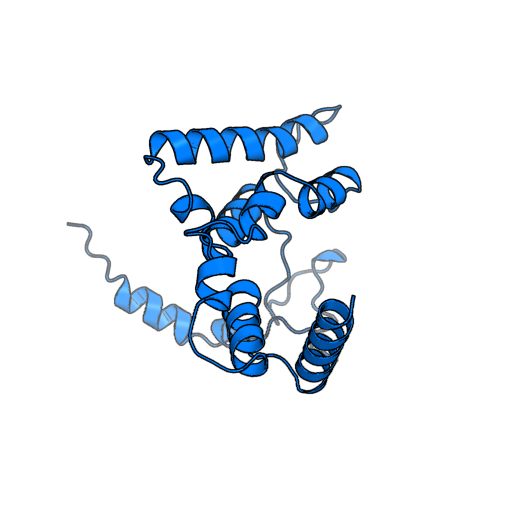 O O . ASN A 1 173 ? -12.277 -15.561 24.971 1.00 55.56 173 ASN A O 1
ATOM 1340 N N . SER A 1 174 ? -11.237 -13.956 23.764 1.00 46.94 174 SER A N 1
ATOM 1341 C CA . SER A 1 174 ? -10.105 -13.685 24.665 1.00 46.94 174 SER A CA 1
ATOM 1342 C C . SER A 1 174 ? -10.291 -12.327 25.328 1.00 46.94 174 SER A C 1
ATOM 1344 O O . SER A 1 174 ? -9.892 -12.202 26.503 1.00 46.94 174 SER A O 1
#

Radius of gyration: 20.56 Å; chains: 1; bounding box: 52×49×51 Å

Sequence (174 aa):
KSGYDIKQLARWICNSEPYHLTSQVGAGNAVDNPAAGEAPLFSHMYLKGMEAEQLYDSLIIATGAHKAGGSGWEESERQRRRWLGQFVIAFGTDENDEATTFNGTIPQALMMMNGELVEKATSAERGSFLNKILSGAGTDASRVRRLFLSTLTREPSRRELAAAQQLLKENRNS

Secondary structure (DSSP, 8-state):
-----HHHHHHHHHTSTGGG--S---TTTTT--GGGTPPP--SSPPP-PPBHHHHHHHHHHHH-GGGTS---HHHHHHHHHHHHHHHHHTT-SS------B----HHHHHHHHHSHHHHHHH---TT-HHHHHHHSSS-HHHHHHHHHHHHHSSPPPHHHHHHHHHHHHHTT--